Protein AF-A0A971BSX0-F1 (afdb_monomer)

Secondary structure (DSSP, 8-state):
-HHHHHHHHS-SSS-EEESSHHHHHHHHHHHHHH-GGGHHHHHHHGGGEEETTHHHHTTSS--GGGTT---HHHHHHHHHS---TT-S--SHHHHHHHHHHHHHS---HHHHHHHHHHHHHHHHHHHHHHHHHHHHHHHHH-

Foldseek 3Di:
DVLVVCVVPDDQDAADEDAPVVVVLVVLCVVCVVPVVCVVVSVSRVVRYDHPLVCVLVPVDDDVQLVSPSDLQSLLCRQAVDHPPPQPDRDPVSLVVLVCCLVPNDDDPVVNVVSVVSSVVNVVCNVVSSVRSVVSVVVVVD

Sequence (142 aa):
GLLSALHKYIGANGSIVAYNKSFEENVLKQLALVFPDYEEWISSLMPRFIDLLTPFRNFCYYNPIQQGSASLKKVLPAVTGISYDGMSIAKGDDASLAYLEIAFGNIDDVKKEEIRRNLLDYCGLDTEAMALILGGLYKIIG

Structure (mmCIF, N/CA/C/O backbone):
data_AF-A0A971BSX0-F1
#
_entry.id   AF-A0A971BSX0-F1
#
loop_
_atom_site.group_PDB
_atom_site.id
_atom_site.type_symbol
_atom_site.label_atom_id
_atom_site.label_alt_id
_atom_site.label_comp_id
_atom_site.label_asym_id
_atom_site.label_entity_id
_atom_site.label_seq_id
_atom_site.pdbx_PDB_ins_code
_atom_site.Cartn_x
_atom_site.Cartn_y
_atom_site.Cartn_z
_atom_site.occupancy
_atom_site.B_iso_or_equiv
_atom_site.auth_seq_id
_atom_site.auth_comp_id
_atom_site.auth_asym_id
_atom_site.auth_atom_id
_atom_site.pdbx_PDB_model_num
ATOM 1 N N . GLY A 1 1 ? 3.011 -19.837 -0.272 1.00 87.62 1 GLY A N 1
ATOM 2 C CA . GLY A 1 1 ? 3.484 -18.702 0.551 1.00 87.62 1 GLY A CA 1
ATOM 3 C C . GLY A 1 1 ? 3.350 -17.400 -0.218 1.00 87.62 1 GLY A C 1
ATOM 4 O O . GLY A 1 1 ? 3.040 -17.455 -1.404 1.00 87.62 1 GLY A O 1
ATOM 5 N N . LEU A 1 2 ? 3.582 -16.257 0.435 1.00 91.38 2 LEU A N 1
ATOM 6 C CA . LEU A 1 2 ? 3.385 -14.916 -0.140 1.00 91.38 2 LEU A CA 1
ATOM 7 C C . LEU A 1 2 ? 4.152 -14.697 -1.458 1.00 91.38 2 LEU A C 1
ATOM 9 O O . LEU A 1 2 ? 3.531 -14.374 -2.463 1.00 91.38 2 LEU A O 1
ATOM 13 N N . LEU A 1 3 ? 5.468 -14.949 -1.485 1.00 95.50 3 LEU A N 1
ATOM 14 C CA . LEU A 1 3 ? 6.308 -14.739 -2.678 1.00 95.50 3 LEU A CA 1
ATOM 15 C C . LEU A 1 3 ? 5.835 -15.532 -3.899 1.00 95.50 3 LEU A C 1
ATOM 17 O O . LEU A 1 3 ? 5.748 -14.988 -4.990 1.00 95.50 3 LEU A O 1
ATOM 21 N N . SER A 1 4 ? 5.453 -16.796 -3.708 1.00 95.62 4 SER A N 1
ATOM 22 C CA . SER A 1 4 ? 4.909 -17.631 -4.785 1.00 95.62 4 SER A CA 1
ATOM 23 C C . SER A 1 4 ? 3.606 -17.058 -5.360 1.00 95.62 4 SER A C 1
ATOM 25 O O . SER A 1 4 ? 3.405 -17.084 -6.574 1.00 95.62 4 SER A O 1
ATOM 27 N N . ALA A 1 5 ? 2.735 -16.499 -4.510 1.00 96.31 5 ALA A N 1
ATOM 28 C CA . ALA A 1 5 ? 1.517 -15.837 -4.968 1.00 96.31 5 ALA A CA 1
ATOM 29 C C . ALA A 1 5 ? 1.838 -14.544 -5.732 1.00 96.31 5 ALA A C 1
ATOM 31 O O . ALA A 1 5 ? 1.315 -14.342 -6.825 1.00 96.31 5 ALA A O 1
ATOM 32 N N . LEU A 1 6 ? 2.737 -13.707 -5.206 1.00 95.94 6 LEU A N 1
ATOM 33 C CA . LEU A 1 6 ? 3.171 -12.486 -5.887 1.00 95.94 6 LEU A CA 1
ATOM 34 C C . LEU A 1 6 ? 3.821 -12.799 -7.246 1.00 95.94 6 LEU A C 1
ATOM 36 O O . LEU A 1 6 ? 3.449 -12.184 -8.238 1.00 95.94 6 LEU A O 1
ATOM 40 N N . HIS A 1 7 ? 4.698 -13.804 -7.325 1.00 95.56 7 HIS A N 1
ATOM 41 C CA . HIS A 1 7 ? 5.323 -14.260 -8.574 1.00 95.56 7 HIS A CA 1
ATOM 42 C C . HIS A 1 7 ? 4.298 -14.722 -9.612 1.00 95.56 7 HIS A C 1
ATOM 44 O O . HIS A 1 7 ? 4.441 -14.449 -10.799 1.00 95.56 7 HIS A O 1
ATOM 50 N N . LYS A 1 8 ? 3.228 -15.388 -9.167 1.00 96.25 8 LYS A N 1
ATOM 51 C CA . LYS A 1 8 ? 2.139 -15.824 -10.046 1.00 96.25 8 LYS A CA 1
ATOM 52 C C . LYS A 1 8 ? 1.311 -14.657 -10.594 1.00 96.25 8 LYS A C 1
ATOM 54 O O . LYS A 1 8 ? 0.880 -14.722 -11.742 1.00 96.25 8 LYS A O 1
ATOM 59 N N . TYR A 1 9 ? 1.016 -13.650 -9.771 1.00 95.69 9 TYR A N 1
ATOM 60 C CA . TYR A 1 9 ? 0.056 -12.595 -10.125 1.00 95.69 9 TYR A CA 1
ATOM 61 C C . TYR A 1 9 ? 0.699 -11.322 -10.686 1.00 95.69 9 TYR A C 1
ATOM 63 O O . TYR A 1 9 ? 0.050 -10.603 -11.446 1.00 95.69 9 TYR A O 1
ATOM 71 N N . ILE A 1 10 ? 1.962 -11.038 -10.366 1.00 95.38 10 ILE A N 1
ATOM 72 C CA . ILE A 1 10 ? 2.694 -9.910 -10.945 1.00 95.38 10 ILE A CA 1
ATOM 73 C C . ILE A 1 10 ? 3.240 -10.341 -12.309 1.00 95.38 10 ILE A C 1
ATOM 75 O O . ILE A 1 10 ? 4.236 -11.054 -12.406 1.00 95.38 10 ILE A O 1
ATOM 79 N N . GLY A 1 11 ? 2.580 -9.888 -13.377 1.00 91.50 11 GLY A N 1
ATOM 80 C CA . GLY A 1 11 ? 3.009 -10.150 -14.752 1.00 91.50 11 GLY A CA 1
ATOM 81 C C . GLY A 1 11 ? 4.341 -9.482 -15.114 1.00 91.50 11 GLY A C 1
ATOM 82 O O . GLY A 1 11 ? 4.864 -8.653 -14.370 1.00 91.50 11 GLY A O 1
ATOM 83 N N . ALA A 1 12 ? 4.872 -9.796 -16.297 1.00 90.69 12 ALA A N 1
ATOM 84 C CA . ALA A 1 12 ? 6.191 -9.332 -16.746 1.00 90.69 12 ALA A CA 1
ATOM 85 C C . ALA A 1 12 ? 6.271 -7.831 -17.099 1.00 90.69 12 ALA A C 1
ATOM 87 O O . ALA A 1 12 ? 7.358 -7.265 -17.105 1.00 90.69 12 ALA A O 1
ATOM 88 N N . ASN A 1 13 ? 5.138 -7.176 -17.379 1.00 93.81 13 ASN A N 1
ATOM 89 C CA . ASN A 1 13 ? 5.090 -5.810 -17.916 1.00 93.81 13 ASN A CA 1
ATOM 90 C C . ASN A 1 13 ? 4.161 -4.892 -17.110 1.00 93.81 13 ASN A C 1
ATOM 92 O O . ASN A 1 13 ? 3.334 -5.354 -16.324 1.00 93.81 13 ASN A O 1
ATOM 96 N N . GLY A 1 14 ? 4.280 -3.583 -17.345 1.00 95.38 14 GLY A N 1
ATOM 97 C CA . GLY A 1 14 ? 3.480 -2.550 -16.685 1.00 95.38 14 GLY A CA 1
ATOM 98 C C . GLY A 1 14 ? 4.061 -2.093 -15.348 1.00 95.38 14 GLY A C 1
ATOM 99 O O . GLY A 1 14 ? 5.023 -2.670 -14.832 1.00 95.38 14 GLY A O 1
ATOM 100 N N . SER A 1 15 ? 3.477 -1.033 -14.800 1.00 96.31 15 SER A N 1
ATOM 101 C CA . SER A 1 15 ? 3.920 -0.412 -13.552 1.00 96.31 15 SER A CA 1
ATOM 102 C C . SER A 1 15 ? 3.318 -1.093 -12.328 1.00 96.31 15 SER A C 1
ATOM 104 O O . SER A 1 15 ? 2.165 -1.518 -12.346 1.00 96.31 15 SER A O 1
ATOM 106 N N . ILE A 1 16 ? 4.094 -1.149 -11.249 1.00 97.19 16 ILE A N 1
ATOM 107 C CA . ILE A 1 16 ? 3.636 -1.573 -9.928 1.00 97.19 16 ILE A CA 1
ATOM 108 C C . ILE A 1 16 ? 3.414 -0.302 -9.118 1.00 97.19 16 ILE A C 1
ATOM 110 O O . ILE A 1 16 ? 4.360 0.421 -8.813 1.00 97.19 16 ILE A O 1
ATOM 114 N N . VAL A 1 17 ? 2.158 0.007 -8.818 1.00 97.00 17 VAL A N 1
ATOM 115 C CA . VAL A 1 17 ? 1.815 1.188 -8.024 1.00 97.00 17 VAL A CA 1
ATOM 116 C C . VAL A 1 17 ? 1.850 0.807 -6.552 1.00 97.00 17 VAL A C 1
ATOM 118 O O . VAL A 1 17 ? 1.198 -0.151 -6.145 1.00 97.00 17 VAL A O 1
ATOM 121 N N . ALA A 1 18 ? 2.607 1.563 -5.766 1.00 97.50 18 ALA A N 1
ATOM 122 C CA . ALA A 1 18 ? 2.650 1.442 -4.317 1.00 97.50 18 ALA A CA 1
ATOM 123 C C . ALA A 1 18 ? 2.486 2.822 -3.677 1.00 97.50 18 ALA A C 1
ATOM 125 O O . ALA A 1 18 ? 2.753 3.847 -4.307 1.00 97.50 18 ALA A O 1
ATOM 126 N N . TYR A 1 19 ? 2.075 2.852 -2.414 1.00 97.44 19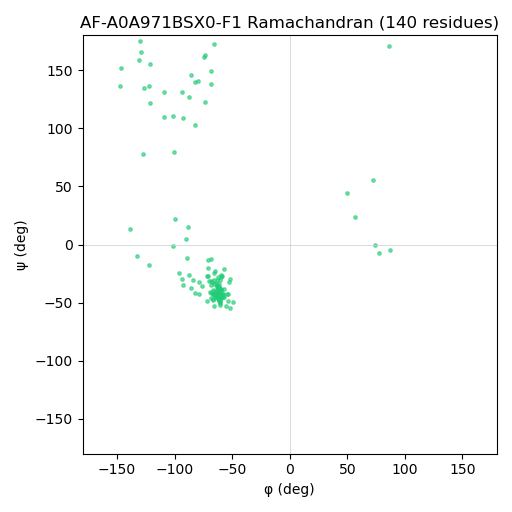 TYR A N 1
ATOM 127 C CA . TYR A 1 19 ? 2.011 4.073 -1.621 1.00 97.44 19 TYR A CA 1
ATOM 128 C C . TYR A 1 19 ? 3.108 4.017 -0.561 1.00 97.44 19 TYR A C 1
ATOM 130 O O . TYR A 1 19 ? 3.006 3.219 0.365 1.00 97.44 19 TYR A O 1
ATOM 138 N N . ASN A 1 20 ? 4.150 4.847 -0.695 1.00 96.81 20 ASN A N 1
ATOM 139 C CA . ASN A 1 20 ? 5.429 4.724 0.021 1.00 96.81 20 ASN A CA 1
ATOM 140 C C . ASN A 1 20 ? 6.287 3.545 -0.482 1.00 96.81 20 ASN A C 1
ATOM 142 O O . ASN A 1 20 ? 6.720 2.690 0.294 1.00 96.81 20 ASN A O 1
ATOM 146 N N . LYS A 1 21 ? 6.564 3.518 -1.793 1.00 97.38 21 LYS A N 1
ATOM 147 C CA . LYS A 1 21 ? 7.206 2.378 -2.478 1.00 97.38 21 LYS A CA 1
ATOM 148 C C . LYS A 1 21 ? 8.516 1.900 -1.851 1.00 97.38 21 LYS A C 1
ATOM 150 O O . LYS A 1 21 ? 8.806 0.713 -1.889 1.00 97.38 21 LYS A O 1
ATOM 155 N N . SER A 1 22 ? 9.304 2.804 -1.261 1.00 97.44 22 SER A N 1
ATOM 156 C CA . SER A 1 22 ? 10.596 2.450 -0.666 1.00 97.44 22 SER A CA 1
ATOM 157 C C . SER A 1 22 ? 10.452 1.433 0.465 1.00 97.44 22 SER A C 1
ATOM 159 O O . SER A 1 22 ? 11.356 0.631 0.673 1.00 97.44 22 SER A O 1
ATOM 161 N N . PHE A 1 23 ? 9.327 1.445 1.186 1.00 96.38 23 PHE A N 1
ATOM 162 C CA . PHE A 1 23 ? 9.034 0.432 2.195 1.00 96.38 23 PHE A CA 1
ATOM 163 C C . PHE A 1 23 ? 8.843 -0.949 1.552 1.00 96.38 23 PHE A C 1
ATOM 165 O O . PHE A 1 23 ? 9.558 -1.884 1.906 1.00 96.38 23 PHE A O 1
ATOM 172 N N . GLU A 1 24 ? 7.963 -1.050 0.553 1.00 96.50 24 GLU A N 1
ATOM 173 C CA . GLU A 1 24 ? 7.673 -2.302 -0.160 1.00 96.50 24 GLU A CA 1
ATOM 174 C C . GLU A 1 24 ? 8.912 -2.870 -0.865 1.00 96.50 24 GLU A C 1
ATOM 176 O O . GLU A 1 24 ? 9.223 -4.056 -0.745 1.00 96.50 24 GLU A O 1
ATOM 181 N N . GLU A 1 25 ? 9.678 -2.013 -1.549 1.00 97.81 25 GLU A N 1
ATOM 182 C CA . GLU A 1 25 ? 10.941 -2.391 -2.190 1.00 97.81 25 GLU A CA 1
ATOM 183 C C . GLU A 1 25 ? 11.931 -2.976 -1.172 1.00 97.81 25 GLU A C 1
ATOM 185 O O . GLU A 1 25 ? 12.593 -3.976 -1.454 1.00 97.81 25 GLU A O 1
ATOM 190 N N . ASN A 1 26 ? 12.037 -2.381 0.020 1.00 98.19 26 ASN A N 1
ATOM 191 C CA . ASN A 1 26 ? 12.935 -2.867 1.066 1.00 98.19 26 ASN A CA 1
ATOM 192 C C . ASN A 1 26 ? 12.481 -4.214 1.638 1.00 98.19 26 ASN A C 1
ATOM 194 O O . ASN A 1 26 ? 13.321 -5.094 1.826 1.00 98.19 26 ASN A O 1
ATOM 198 N N . VAL A 1 27 ? 11.179 -4.402 1.871 1.00 97.25 27 VAL A N 1
ATOM 199 C CA . VAL A 1 27 ? 10.628 -5.689 2.330 1.00 97.25 27 VAL A CA 1
ATOM 200 C C . VAL A 1 27 ? 10.896 -6.784 1.297 1.00 97.25 27 VAL A C 1
ATOM 202 O O . VAL A 1 27 ? 11.388 -7.855 1.651 1.00 97.25 27 VAL A O 1
ATOM 205 N N . LEU A 1 28 ? 10.657 -6.517 0.010 1.00 97.50 28 LEU A N 1
ATOM 206 C CA . LEU A 1 28 ? 10.942 -7.478 -1.058 1.00 97.50 28 LEU A CA 1
ATOM 207 C C . LEU A 1 28 ? 12.437 -7.805 -1.153 1.00 97.50 28 LEU A C 1
ATOM 209 O O . LEU A 1 28 ? 12.795 -8.976 -1.250 1.00 97.50 28 LEU A O 1
ATOM 213 N N . LYS A 1 29 ? 13.327 -6.811 -1.055 1.00 97.19 29 LYS A N 1
ATOM 214 C CA . LYS A 1 29 ? 14.781 -7.053 -1.028 1.00 97.19 29 LYS A CA 1
ATOM 215 C C . LYS A 1 29 ? 15.201 -7.918 0.160 1.00 97.19 29 LYS A C 1
ATOM 217 O O . LYS A 1 29 ? 16.020 -8.812 -0.007 1.00 97.19 29 LYS A O 1
ATOM 222 N N . GLN A 1 30 ? 14.629 -7.700 1.343 1.00 97.69 30 GLN A N 1
ATOM 223 C CA . GLN A 1 30 ? 14.896 -8.555 2.506 1.00 97.69 30 GLN A CA 1
ATOM 224 C C . GLN A 1 30 ? 14.400 -9.986 2.283 1.00 97.69 30 GLN A C 1
ATOM 226 O O . GLN A 1 30 ? 15.101 -10.938 2.618 1.00 97.69 30 GLN A O 1
ATOM 231 N N . LEU A 1 31 ? 13.226 -10.150 1.672 1.00 96.75 31 LEU A N 1
ATOM 232 C CA . LEU A 1 31 ? 12.705 -11.464 1.303 1.00 96.75 31 LEU A CA 1
ATOM 233 C C . LEU A 1 31 ? 13.600 -12.177 0.279 1.00 96.75 31 LEU A C 1
ATOM 235 O O . LEU A 1 31 ? 13.772 -13.385 0.397 1.00 96.75 31 LEU A O 1
ATOM 239 N N . ALA A 1 32 ? 14.212 -11.457 -0.665 1.00 96.31 32 ALA A N 1
ATOM 240 C CA . ALA A 1 32 ? 15.170 -12.029 -1.616 1.00 96.31 32 ALA A CA 1
ATOM 241 C C . ALA A 1 32 ? 16.406 -12.629 -0.923 1.00 96.31 32 ALA A C 1
ATOM 243 O O . ALA A 1 32 ? 16.879 -13.684 -1.330 1.00 96.31 32 ALA A O 1
ATOM 244 N N . LEU A 1 33 ? 16.886 -12.015 0.167 1.00 96.69 33 LEU A N 1
ATOM 245 C CA . LEU A 1 33 ? 18.008 -12.553 0.952 1.00 96.69 33 LEU A CA 1
ATOM 246 C C . LEU A 1 33 ? 17.658 -13.880 1.640 1.00 96.69 33 LEU A C 1
ATOM 248 O O . LEU A 1 33 ? 18.520 -14.738 1.812 1.00 96.69 33 LEU A O 1
ATOM 252 N N . VAL A 1 34 ? 16.399 -14.036 2.061 1.00 97.38 34 VAL A N 1
ATO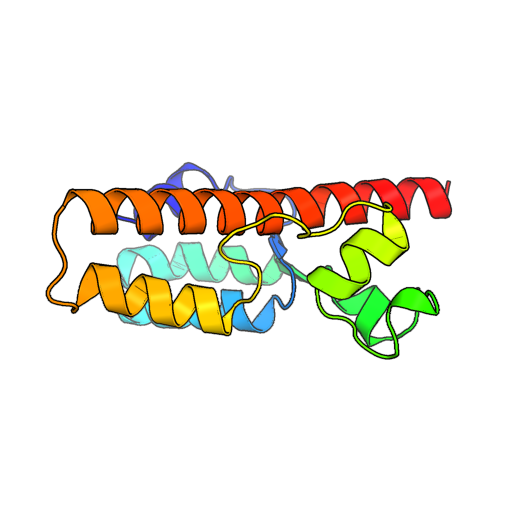M 253 C CA . VAL A 1 34 ? 15.906 -15.248 2.738 1.00 97.38 34 VAL A CA 1
ATOM 254 C C . VAL A 1 34 ? 15.499 -16.327 1.731 1.00 97.38 34 VAL A C 1
ATOM 256 O O . VAL A 1 34 ? 15.628 -17.516 2.018 1.00 97.38 34 VAL A O 1
ATOM 259 N N . PHE A 1 35 ? 15.032 -15.926 0.548 1.00 96.75 35 PHE A N 1
ATOM 260 C CA . PHE A 1 35 ? 14.581 -16.811 -0.524 1.00 96.75 35 PHE A CA 1
ATOM 261 C C . PHE A 1 35 ? 15.296 -16.473 -1.847 1.00 96.75 35 PHE A C 1
ATOM 263 O O . PHE A 1 35 ? 14.683 -15.853 -2.724 1.00 96.75 35 PHE A O 1
ATOM 270 N N . PRO A 1 36 ? 16.564 -16.900 -2.015 1.00 96.50 36 PRO A N 1
ATOM 271 C CA . PRO A 1 36 ? 17.395 -16.530 -3.166 1.00 96.50 36 PRO A CA 1
ATOM 272 C C . PRO A 1 36 ? 16.807 -16.924 -4.526 1.00 96.50 36 PRO A C 1
ATOM 274 O O . PRO A 1 36 ? 17.024 -16.226 -5.511 1.00 96.50 36 PRO A O 1
ATOM 277 N N . ASP A 1 37 ? 15.980 -17.975 -4.580 1.00 96.94 37 ASP A N 1
ATOM 278 C CA . ASP A 1 37 ? 15.270 -18.405 -5.798 1.00 96.94 37 ASP A CA 1
ATOM 279 C C . ASP A 1 37 ? 14.390 -17.298 -6.416 1.00 96.94 37 ASP A C 1
ATOM 281 O O . ASP A 1 37 ? 14.043 -17.360 -7.594 1.00 96.94 37 ASP A O 1
ATOM 285 N N . TYR A 1 38 ? 14.010 -16.284 -5.630 1.00 97.38 38 TYR A N 1
ATOM 286 C CA . TYR A 1 38 ? 13.209 -15.146 -6.081 1.00 97.38 38 TYR A CA 1
ATOM 287 C C . TYR A 1 38 ? 14.038 -13.879 -6.335 1.00 97.38 38 TYR A C 1
ATOM 289 O O . TYR A 1 38 ? 13.460 -12.872 -6.738 1.00 97.38 38 TYR A O 1
ATOM 297 N N . GLU A 1 39 ? 15.355 -13.882 -6.109 1.00 97.25 39 GLU A N 1
ATOM 298 C CA . GLU A 1 39 ? 16.196 -12.676 -6.150 1.00 97.25 39 GLU A CA 1
ATOM 299 C C . GLU A 1 39 ? 16.194 -11.994 -7.522 1.00 97.25 39 GLU A C 1
ATOM 301 O O . GLU A 1 39 ? 15.974 -10.782 -7.611 1.00 97.25 39 GLU A O 1
ATOM 306 N N . GLU A 1 40 ? 16.389 -12.763 -8.595 1.00 97.06 40 GLU A N 1
ATOM 307 C CA . GLU A 1 40 ? 16.395 -12.235 -9.964 1.00 97.06 40 GLU A CA 1
ATOM 308 C C . GLU A 1 40 ? 15.027 -11.645 -10.323 1.00 97.06 40 GLU A C 1
ATOM 310 O O . GLU A 1 40 ? 14.926 -10.516 -10.815 1.00 97.06 40 GLU A O 1
ATOM 315 N N . TRP A 1 41 ? 13.955 -12.371 -9.992 1.00 97.00 41 TRP A N 1
ATOM 316 C CA . TRP A 1 41 ? 12.598 -11.890 -10.210 1.00 97.00 41 TRP A CA 1
ATOM 317 C C . TRP A 1 41 ? 12.317 -10.611 -9.414 1.00 97.00 41 TRP A C 1
ATOM 319 O O . TRP A 1 41 ? 11.870 -9.631 -10.005 1.00 97.00 41 TRP A O 1
ATOM 329 N N . ILE A 1 42 ? 12.627 -10.565 -8.115 1.00 97.38 42 ILE A N 1
ATOM 330 C CA . ILE A 1 42 ? 12.434 -9.378 -7.266 1.00 97.38 42 ILE A CA 1
ATOM 331 C C . ILE A 1 42 ? 13.224 -8.188 -7.818 1.00 97.38 42 ILE A C 1
ATOM 333 O O . ILE A 1 42 ? 12.681 -7.087 -7.932 1.00 97.3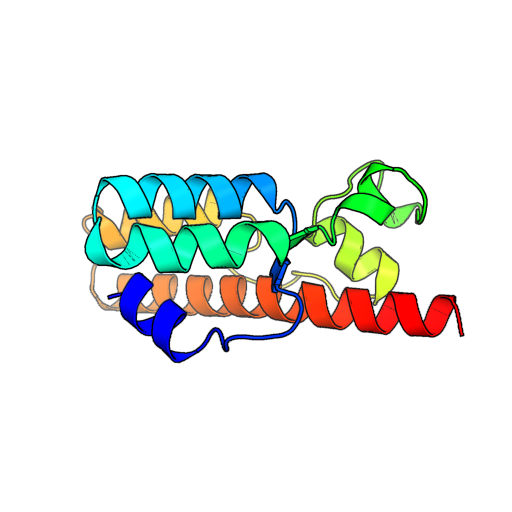8 42 ILE A O 1
ATOM 337 N N . SER A 1 43 ? 14.474 -8.406 -8.225 1.00 96.50 43 SER A N 1
ATOM 338 C CA . SER A 1 43 ? 15.321 -7.377 -8.835 1.00 96.50 43 SER A CA 1
ATOM 339 C C . SER A 1 43 ? 14.701 -6.814 -10.115 1.00 96.50 43 SER A C 1
ATOM 341 O O . SER A 1 43 ? 14.711 -5.598 -10.319 1.00 96.50 43 SER A O 1
ATOM 343 N N . SER A 1 44 ? 14.071 -7.667 -10.931 1.00 96.62 44 SER A N 1
ATOM 344 C CA . SER A 1 44 ? 13.348 -7.246 -12.139 1.00 96.62 44 SER A CA 1
ATOM 345 C C . SER A 1 44 ? 12.120 -6.364 -11.851 1.00 96.62 44 SER A C 1
ATOM 347 O O . SER A 1 44 ? 11.701 -5.589 -12.714 1.00 96.62 44 SER A O 1
ATOM 349 N N . LEU A 1 45 ? 11.546 -6.433 -10.641 1.00 97.38 45 LEU A N 1
ATOM 350 C CA . LEU A 1 45 ? 10.390 -5.616 -10.255 1.00 97.38 45 LEU A CA 1
ATOM 351 C C . LEU A 1 45 ? 10.772 -4.183 -9.883 1.00 97.38 45 LEU A C 1
ATOM 353 O O . LEU A 1 45 ? 9.987 -3.269 -10.125 1.00 97.38 45 LEU A O 1
ATOM 357 N N . MET A 1 46 ? 11.958 -3.973 -9.306 1.00 96.38 46 MET A N 1
ATOM 358 C CA . MET A 1 46 ? 12.394 -2.682 -8.754 1.00 96.38 46 MET A CA 1
ATOM 359 C C . MET A 1 46 ? 12.193 -1.483 -9.704 1.00 96.38 46 MET A C 1
ATOM 361 O O . MET A 1 46 ? 11.575 -0.502 -9.286 1.00 96.38 46 MET A O 1
ATOM 365 N N . PRO A 1 47 ? 12.620 -1.520 -10.985 1.00 97.12 47 PRO A N 1
ATOM 366 C CA . PRO A 1 47 ? 12.437 -0.380 -11.888 1.00 97.12 47 PRO A CA 1
ATOM 367 C C . PRO A 1 47 ? 10.970 -0.105 -12.258 1.00 97.12 47 PRO A C 1
ATOM 369 O O . PRO A 1 47 ? 10.670 0.948 -12.817 1.00 97.12 47 PRO A O 1
ATOM 372 N N . ARG A 1 48 ? 10.045 -1.029 -11.967 1.00 97.62 48 ARG A N 1
ATOM 373 C CA . ARG A 1 48 ? 8.619 -0.909 -12.305 1.00 97.62 48 ARG A CA 1
ATOM 374 C C . ARG A 1 48 ? 7.804 -0.212 -11.218 1.00 97.62 48 ARG A C 1
ATOM 376 O O . ARG A 1 48 ? 6.650 0.131 -11.480 1.00 97.62 48 ARG A O 1
ATOM 383 N N . PHE A 1 49 ? 8.365 -0.006 -10.023 1.00 97.81 49 PHE A N 1
ATOM 384 C CA . PHE A 1 49 ? 7.656 0.625 -8.914 1.00 97.81 49 PHE A CA 1
ATOM 385 C C . PHE A 1 49 ? 7.476 2.136 -9.109 1.00 97.81 49 PHE A C 1
ATOM 387 O O . PHE A 1 49 ? 8.441 2.909 -9.186 1.00 97.81 49 PHE A O 1
ATOM 394 N N . ILE A 1 50 ? 6.217 2.567 -9.082 1.00 97.81 50 ILE A N 1
ATOM 395 C CA . ILE A 1 50 ? 5.796 3.969 -9.061 1.00 97.81 50 ILE A CA 1
ATOM 396 C C . ILE A 1 50 ? 5.226 4.279 -7.680 1.00 97.81 50 ILE A C 1
ATOM 398 O O . ILE A 1 50 ? 4.391 3.536 -7.167 1.00 97.81 50 ILE A O 1
ATOM 402 N N . ASP A 1 51 ? 5.676 5.387 -7.087 1.00 98.00 51 ASP A N 1
ATOM 403 C CA . ASP A 1 51 ? 5.182 5.830 -5.787 1.00 98.00 51 ASP A CA 1
ATOM 404 C C . ASP A 1 51 ? 4.022 6.814 -5.955 1.00 98.00 51 ASP A C 1
ATOM 406 O O . ASP A 1 51 ? 4.212 7.966 -6.357 1.00 98.00 51 ASP A O 1
ATOM 410 N N . LEU A 1 52 ? 2.814 6.373 -5.617 1.00 97.75 52 LEU A N 1
ATOM 411 C CA . LEU A 1 52 ? 1.622 7.217 -5.648 1.00 97.75 52 LEU A CA 1
ATOM 412 C C . LEU A 1 52 ? 1.631 8.277 -4.537 1.00 97.75 52 LEU A C 1
ATOM 414 O O . LEU A 1 52 ? 0.867 9.237 -4.596 1.00 97.75 52 LEU A O 1
ATOM 418 N N . LEU A 1 53 ? 2.520 8.161 -3.549 1.00 97.94 53 LEU A N 1
ATOM 419 C CA . LEU A 1 53 ? 2.706 9.177 -2.517 1.00 97.94 53 LEU A CA 1
ATOM 420 C C . LEU A 1 53 ? 3.380 10.450 -3.053 1.00 97.94 53 LEU A C 1
ATOM 422 O O . LEU A 1 53 ? 3.171 11.534 -2.504 1.00 97.94 53 LEU A O 1
ATOM 426 N N . THR A 1 54 ? 4.190 10.351 -4.113 1.00 97.25 54 THR A N 1
ATOM 427 C CA . THR A 1 54 ? 5.038 11.455 -4.598 1.00 97.25 54 THR A CA 1
ATOM 428 C C . THR A 1 54 ? 4.278 12.763 -4.866 1.00 97.25 54 THR A C 1
ATOM 430 O O . THR A 1 54 ? 4.721 13.791 -4.348 1.00 97.25 54 THR A O 1
ATOM 433 N N . PRO A 1 55 ? 3.138 12.782 -5.588 1.00 95.81 55 PRO A N 1
ATOM 434 C CA . PRO A 1 55 ? 2.413 14.025 -5.871 1.00 95.81 55 PRO A CA 1
ATOM 435 C C . PRO A 1 55 ? 1.924 14.744 -4.608 1.00 95.81 55 PRO A C 1
ATOM 437 O O . PRO A 1 55 ? 1.916 15.972 -4.559 1.00 95.81 55 PRO A O 1
ATOM 440 N N . PHE A 1 56 ? 1.547 13.987 -3.577 1.00 97.19 56 PHE A N 1
ATOM 441 C CA . PHE A 1 56 ? 1.018 14.529 -2.325 1.00 97.19 56 PHE A CA 1
ATOM 442 C C . PHE A 1 56 ? 2.136 14.984 -1.389 1.00 97.19 56 PHE A C 1
ATOM 444 O O . PHE A 1 56 ? 2.046 16.054 -0.794 1.00 97.19 56 PHE A O 1
ATOM 451 N N . ARG A 1 57 ? 3.218 14.201 -1.286 1.00 96.06 57 ARG A N 1
ATOM 452 C CA . ARG A 1 57 ? 4.395 14.552 -0.475 1.00 96.06 57 ARG A CA 1
ATOM 453 C C . ARG A 1 57 ? 5.099 15.806 -1.005 1.00 96.06 57 ARG A C 1
ATOM 455 O O . ARG A 1 57 ? 5.613 16.584 -0.210 1.00 96.06 57 ARG A O 1
ATOM 462 N N . ASN A 1 58 ? 5.085 16.015 -2.321 1.00 95.81 58 ASN A N 1
ATOM 463 C CA . ASN A 1 58 ? 5.699 17.175 -2.971 1.00 95.81 58 ASN A CA 1
ATOM 464 C C . ASN A 1 58 ? 4.746 18.373 -3.123 1.00 95.81 58 ASN A C 1
ATOM 466 O O . ASN A 1 58 ? 5.121 19.357 -3.753 1.00 95.81 58 ASN A O 1
ATOM 470 N N . PHE A 1 59 ? 3.523 18.296 -2.584 1.00 93.94 59 PHE A N 1
ATOM 471 C CA . PHE A 1 59 ? 2.484 19.324 -2.733 1.00 93.94 59 PHE A CA 1
ATOM 472 C C . PHE A 1 59 ? 2.124 19.667 -4.192 1.00 93.94 59 PHE A C 1
ATOM 474 O O . PHE A 1 59 ? 1.580 20.736 -4.460 1.00 93.94 59 PHE A O 1
ATOM 481 N N . CYS A 1 60 ? 2.367 18.758 -5.143 1.00 93.88 60 CYS A N 1
ATOM 482 C CA . CYS A 1 60 ? 1.868 18.897 -6.515 1.00 93.88 60 CYS A CA 1
ATOM 483 C C . CYS A 1 60 ? 0.334 18.826 -6.555 1.00 93.88 60 CYS A C 1
ATOM 485 O O . CYS A 1 60 ? -0.297 19.459 -7.396 1.00 93.88 60 CYS A O 1
ATOM 487 N N . TYR A 1 61 ? -0.255 18.076 -5.622 1.00 94.44 61 TYR A N 1
ATOM 488 C CA . TYR A 1 61 ? -1.668 18.151 -5.272 1.00 94.44 61 TYR A CA 1
ATOM 489 C C . TYR A 1 61 ? -1.800 18.360 -3.763 1.00 94.44 61 TYR A C 1
ATOM 491 O O . TYR A 1 61 ? -1.148 17.664 -2.978 1.00 94.44 61 TYR A O 1
ATOM 499 N N . TYR A 1 62 ? -2.668 19.286 -3.354 1.00 95.00 62 TYR A N 1
ATOM 500 C CA . TYR A 1 62 ? -2.981 19.510 -1.948 1.00 95.00 62 TYR A CA 1
ATOM 501 C C . TYR A 1 62 ? -4.428 19.959 -1.744 1.00 95.00 62 TYR A C 1
ATOM 503 O O . TYR A 1 62 ? -4.922 20.857 -2.424 1.00 95.00 62 TYR A O 1
ATOM 511 N N . ASN A 1 63 ? -5.074 19.372 -0.743 1.00 95.06 63 ASN A N 1
ATOM 512 C CA . ASN A 1 63 ? -6.386 19.752 -0.242 1.00 95.06 63 ASN A CA 1
ATOM 513 C C . ASN A 1 63 ? -6.284 20.089 1.261 1.00 95.06 63 ASN A C 1
ATOM 515 O O . ASN A 1 63 ? -5.674 19.317 2.005 1.00 95.06 63 ASN A O 1
ATOM 519 N N . PRO A 1 64 ? -6.916 21.172 1.758 1.00 95.12 64 PRO A N 1
ATOM 520 C CA . PRO A 1 64 ? -6.904 21.532 3.180 1.00 95.12 64 PRO A CA 1
ATOM 521 C C . PRO A 1 64 ? -7.306 20.412 4.157 1.00 95.12 64 PRO A C 1
ATOM 523 O O . PRO A 1 64 ? -6.788 20.371 5.274 1.00 95.12 64 PRO A O 1
ATOM 526 N N . ILE A 1 65 ? -8.169 19.472 3.746 1.00 93.62 65 ILE A N 1
ATOM 527 C CA . ILE A 1 65 ? -8.590 18.309 4.556 1.00 93.62 65 ILE A CA 1
ATOM 528 C C . ILE A 1 65 ? -7.396 17.426 4.959 1.00 93.62 65 ILE A C 1
ATOM 530 O O . ILE A 1 65 ? -7.421 16.772 6.006 1.00 93.62 65 ILE A O 1
ATOM 534 N N . GLN A 1 66 ? -6.318 17.440 4.171 1.00 95.25 66 GLN A N 1
ATOM 535 C CA . GLN A 1 66 ? -5.099 16.691 4.459 1.00 95.25 66 GLN A CA 1
ATOM 536 C C . GLN A 1 66 ? -4.370 17.187 5.713 1.00 95.25 66 GLN A C 1
ATOM 538 O O . GLN A 1 66 ? -3.646 16.405 6.326 1.00 95.25 66 GLN A O 1
ATOM 543 N N . GLN A 1 67 ? -4.553 18.455 6.110 1.00 94.00 67 GLN A N 1
ATOM 544 C CA . GLN A 1 67 ? -3.915 19.058 7.292 1.00 94.00 67 GLN A CA 1
ATOM 545 C C . GLN A 1 67 ? -2.390 18.825 7.328 1.00 94.00 67 GLN A C 1
ATOM 547 O O . GLN A 1 67 ? -1.827 18.417 8.341 1.00 94.00 67 GLN A O 1
ATOM 552 N N . GLY A 1 68 ? -1.725 19.016 6.184 1.00 93.06 68 GLY A N 1
ATOM 553 C CA . GLY A 1 68 ? -0.283 18.780 6.025 1.00 93.06 68 GLY A CA 1
ATOM 554 C C . GLY A 1 68 ? 0.148 17.307 5.965 1.00 93.06 68 GLY A C 1
ATOM 555 O O . GLY A 1 68 ? 1.334 17.031 5.810 1.00 93.06 68 GLY A O 1
ATOM 556 N N . SER A 1 69 ? -0.777 16.347 6.059 1.00 95.31 69 SER A N 1
ATOM 557 C CA . SER A 1 69 ? -0.472 14.917 5.964 1.00 95.31 69 SER A CA 1
ATOM 558 C C . SER A 1 69 ? -0.632 14.386 4.541 1.00 95.31 69 SER A C 1
ATOM 560 O O . SER A 1 69 ? -1.675 14.536 3.907 1.00 95.31 69 SER A O 1
ATOM 562 N N . ALA A 1 70 ? 0.375 13.655 4.074 1.00 96.94 70 ALA A N 1
ATOM 563 C CA . ALA A 1 70 ? 0.307 12.875 2.842 1.00 96.94 70 ALA A CA 1
ATOM 564 C C . ALA A 1 70 ? 0.046 11.382 3.118 1.00 96.94 70 ALA A C 1
ATOM 566 O O . ALA A 1 70 ? 0.395 10.534 2.311 1.00 96.94 70 ALA A O 1
ATOM 567 N N . SER A 1 71 ? -0.515 11.011 4.270 1.00 95.19 71 SER A N 1
ATOM 568 C CA . SER A 1 71 ? -0.903 9.613 4.517 1.00 95.19 71 SER A CA 1
ATOM 569 C 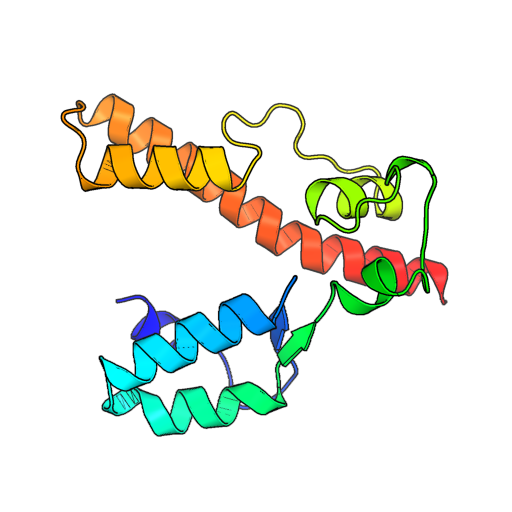C . SER A 1 71 ? -2.081 9.203 3.629 1.00 95.19 71 SER A C 1
ATOM 571 O O . SER A 1 71 ? -2.946 10.028 3.334 1.00 95.19 71 SER A O 1
ATOM 573 N N . LEU A 1 72 ? -2.153 7.922 3.252 1.00 95.50 72 LEU A N 1
ATOM 574 C CA . LEU A 1 72 ? -3.225 7.388 2.403 1.00 95.50 72 LEU A CA 1
ATOM 575 C C . LEU A 1 72 ? -4.617 7.707 2.978 1.00 95.50 72 LEU A C 1
ATOM 577 O O . LEU A 1 72 ? -5.483 8.218 2.275 1.00 95.50 72 LEU A O 1
ATOM 581 N N . LYS A 1 73 ? -4.775 7.563 4.300 1.00 92.75 73 LYS A N 1
ATOM 582 C CA . LYS A 1 73 ? -5.995 7.897 5.055 1.00 92.75 73 LYS A CA 1
ATOM 583 C C . LYS A 1 73 ? -6.428 9.361 4.960 1.00 92.75 73 LYS A C 1
ATOM 585 O O . LYS A 1 73 ? -7.607 9.665 5.123 1.00 92.75 73 LYS A O 1
ATOM 590 N N . LYS A 1 74 ? -5.489 10.282 4.747 1.00 95.62 74 LYS A N 1
ATOM 591 C CA . LYS A 1 74 ? -5.775 11.717 4.597 1.00 95.62 74 LYS A CA 1
ATOM 592 C C . LYS A 1 74 ? -5.938 12.119 3.136 1.00 95.62 74 LYS A C 1
ATOM 594 O O . LYS A 1 74 ? -6.707 13.030 2.846 1.00 95.62 74 LYS A O 1
ATOM 599 N N . VAL A 1 75 ? -5.257 11.426 2.230 1.00 97.12 75 VAL A N 1
ATOM 600 C CA . VAL A 1 75 ? -5.316 11.680 0.789 1.00 97.12 75 VAL A CA 1
ATOM 601 C C . VAL A 1 75 ? -6.576 11.100 0.151 1.00 97.12 75 VAL A C 1
ATOM 603 O O . VAL A 1 75 ? -7.215 11.788 -0.641 1.00 97.12 75 VAL A O 1
ATOM 606 N N . LEU A 1 76 ? -6.978 9.880 0.513 1.00 97.00 76 LEU A N 1
ATOM 607 C CA . LEU A 1 76 ? -8.172 9.236 -0.038 1.00 97.00 76 LEU A CA 1
ATOM 608 C C . LEU A 1 76 ? -9.428 10.126 0.064 1.00 97.00 76 LEU A C 1
ATOM 610 O O . LEU A 1 76 ? -10.012 10.419 -0.986 1.00 97.00 76 LEU A O 1
ATOM 614 N N . PRO A 1 77 ? -9.819 10.645 1.247 1.00 96.25 77 PRO A N 1
ATOM 615 C CA . PRO A 1 77 ? -10.990 11.514 1.352 1.00 96.25 77 PRO A CA 1
ATOM 616 C C . PRO A 1 77 ? -10.784 12.864 0.664 1.00 96.25 77 PRO A C 1
ATOM 618 O O . PRO A 1 77 ? -11.729 13.412 0.109 1.00 96.25 77 PRO A O 1
ATOM 621 N N . ALA A 1 78 ? -9.556 13.388 0.645 1.00 96.12 78 ALA A N 1
ATOM 622 C CA . ALA A 1 78 ? -9.243 14.644 -0.029 1.00 96.12 78 ALA A CA 1
ATOM 623 C C . ALA A 1 78 ? -9.466 14.588 -1.549 1.00 96.12 78 ALA A C 1
ATOM 625 O O . ALA A 1 78 ? -9.868 15.591 -2.138 1.00 96.12 78 ALA A O 1
ATOM 626 N N . VAL A 1 79 ? -9.207 13.433 -2.167 1.00 96.38 79 VAL A N 1
ATOM 627 C CA . VAL A 1 79 ? -9.347 13.230 -3.616 1.00 96.38 79 VAL A CA 1
ATOM 628 C C . VAL A 1 79 ? -10.731 12.688 -3.987 1.00 96.38 79 VAL A C 1
ATOM 630 O O . VAL A 1 79 ? -11.258 13.029 -5.043 1.00 96.38 79 VAL A O 1
ATOM 633 N N . THR A 1 80 ? -11.325 11.837 -3.145 1.00 95.50 80 THR A N 1
ATOM 634 C CA . THR A 1 80 ? -12.491 11.015 -3.528 1.00 95.50 80 THR A CA 1
ATOM 635 C C . THR A 1 80 ? -13.726 11.214 -2.650 1.00 95.50 80 THR A C 1
ATOM 637 O O . THR A 1 80 ? -14.819 10.820 -3.046 1.00 95.50 80 THR A O 1
ATOM 640 N N . GLY A 1 81 ? -13.569 11.792 -1.456 1.00 94.06 81 GLY A N 1
ATOM 641 C CA . GLY A 1 81 ? -14.608 11.844 -0.422 1.00 94.06 81 GLY A CA 1
ATOM 642 C C . GLY A 1 81 ? -14.810 10.540 0.363 1.00 94.06 81 GLY A C 1
ATOM 643 O O . GLY A 1 81 ? -15.530 10.555 1.356 1.00 94.06 81 GLY A O 1
ATOM 644 N N . ILE A 1 82 ? -14.170 9.433 -0.030 1.00 94.19 82 ILE A N 1
ATOM 645 C CA . ILE A 1 82 ? -14.231 8.142 0.675 1.00 94.19 82 ILE A CA 1
ATOM 646 C C . ILE A 1 82 ? -13.239 8.151 1.847 1.00 94.19 82 ILE A C 1
ATOM 648 O O . ILE A 1 82 ? -12.125 8.660 1.723 1.00 94.19 82 ILE A O 1
ATOM 652 N N . SER A 1 83 ? -13.623 7.590 2.993 1.00 93.19 83 SER A N 1
ATOM 653 C CA . SER A 1 83 ? -12.788 7.518 4.196 1.00 93.19 83 SER A CA 1
ATOM 654 C C . SER A 1 83 ? -12.744 6.100 4.777 1.00 93.19 83 SER A C 1
ATOM 656 O O . SER A 1 83 ? -13.425 5.193 4.311 1.00 93.19 83 SER A O 1
ATOM 658 N N . TYR A 1 84 ? -11.930 5.923 5.818 1.00 92.31 84 TYR A N 1
ATOM 659 C CA . TYR A 1 84 ? -11.821 4.685 6.601 1.00 92.31 84 TYR A CA 1
ATOM 660 C C . TYR A 1 84 ? -12.832 4.656 7.766 1.00 92.31 84 TYR A C 1
ATOM 662 O O . TYR A 1 84 ? -12.655 3.911 8.733 1.00 92.31 84 TYR A O 1
ATOM 670 N N . ASP A 1 85 ? -13.836 5.538 7.751 1.00 92.19 85 ASP A N 1
ATOM 671 C CA . ASP A 1 85 ? -14.777 5.668 8.859 1.00 92.19 85 ASP A CA 1
ATOM 672 C C . ASP A 1 85 ? -15.668 4.425 8.961 1.00 92.19 85 ASP A C 1
ATOM 674 O O . ASP A 1 85 ? -16.137 3.883 7.963 1.00 92.19 85 ASP A O 1
ATOM 678 N N . GLY A 1 86 ? -15.898 3.966 10.192 1.00 89.06 86 GLY A N 1
ATOM 679 C CA . GLY A 1 86 ? -16.687 2.764 10.470 1.00 89.06 86 GLY A CA 1
ATOM 680 C C . GLY A 1 86 ? -15.900 1.449 10.452 1.00 89.06 86 GLY A C 1
ATOM 681 O O . GLY A 1 86 ? -16.465 0.420 10.813 1.00 89.06 86 GLY A O 1
ATOM 682 N N . MET A 1 87 ? -14.608 1.458 10.106 1.00 92.19 87 MET A N 1
ATOM 683 C CA . MET A 1 87 ? -13.770 0.257 10.185 1.00 92.19 87 MET A CA 1
ATOM 684 C C . MET A 1 87 ? -13.295 -0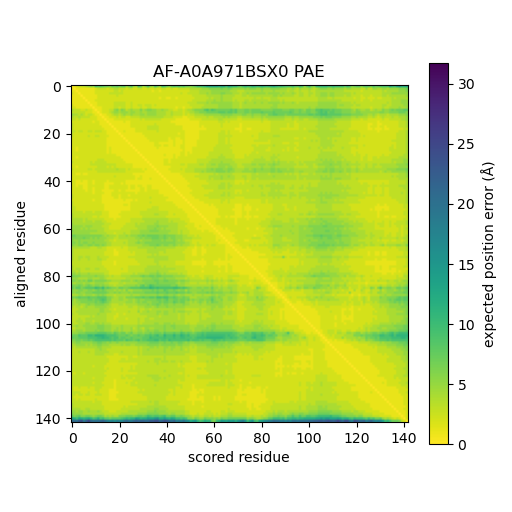.021 11.614 1.00 92.19 87 MET A C 1
ATOM 686 O O . MET A 1 87 ? -12.895 0.892 12.337 1.00 92.19 87 MET A O 1
ATOM 690 N N . SER A 1 88 ? -13.264 -1.300 12.001 1.00 91.69 88 SER A N 1
ATOM 691 C CA . SER A 1 88 ? -12.716 -1.734 13.296 1.00 91.69 88 SER A CA 1
ATOM 692 C C . SER A 1 88 ? -11.198 -1.557 13.391 1.00 91.69 88 SER A C 1
ATOM 694 O O . SER A 1 88 ? -10.681 -1.300 14.473 1.00 91.69 88 SER A O 1
ATOM 696 N N . ILE A 1 89 ? -10.490 -1.673 12.264 1.00 91.06 89 ILE A N 1
ATOM 697 C CA . ILE A 1 89 ? -9.063 -1.365 12.129 1.00 91.06 89 ILE A CA 1
ATOM 698 C C . ILE A 1 89 ? -8.946 -0.285 11.061 1.00 91.06 89 ILE A C 1
ATOM 700 O O . ILE A 1 89 ? -9.405 -0.469 9.939 1.00 91.06 89 ILE A O 1
ATOM 704 N N . ALA A 1 90 ? -8.359 0.855 11.420 1.00 89.81 90 ALA A N 1
ATOM 705 C CA . ALA A 1 90 ? -8.301 2.022 10.539 1.00 89.81 90 ALA A CA 1
ATOM 706 C C . ALA A 1 90 ? -6.939 2.731 10.564 1.00 89.81 90 ALA A C 1
ATOM 708 O O . ALA A 1 90 ? -6.842 3.891 10.142 1.00 89.81 90 ALA A O 1
ATOM 709 N N . LYS A 1 91 ? -5.909 2.092 11.125 1.00 89.62 91 LYS A N 1
ATOM 710 C CA . LYS A 1 91 ? -4.538 2.603 11.195 1.00 89.62 91 LYS A CA 1
ATOM 711 C C . LYS A 1 91 ? -3.535 1.453 11.111 1.00 89.62 91 LYS A C 1
ATOM 713 O O . LYS A 1 91 ? -3.824 0.340 11.542 1.00 89.62 91 LYS A O 1
ATOM 718 N N . GLY A 1 92 ? -2.3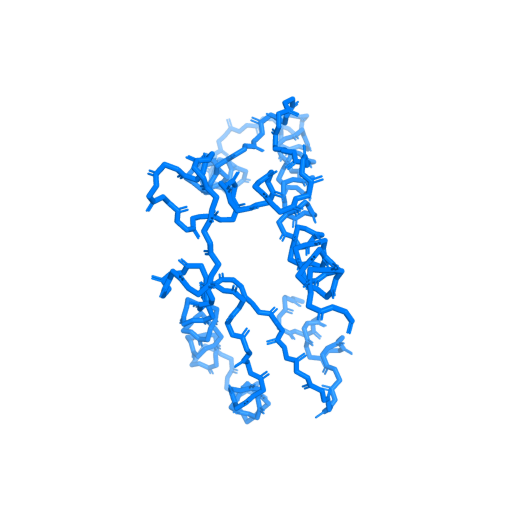47 1.749 10.586 1.00 88.06 92 GLY A N 1
ATOM 719 C CA . GLY A 1 92 ? -1.304 0.744 10.373 1.00 88.06 92 GLY A CA 1
ATOM 720 C C . GLY A 1 92 ? -0.656 0.212 11.658 1.00 88.06 92 GLY A C 1
ATOM 721 O O . GLY A 1 92 ? -0.264 -0.952 11.705 1.00 88.06 92 GLY A O 1
ATOM 722 N N . ASP A 1 93 ? -0.562 1.027 12.709 1.00 92.62 93 ASP A N 1
ATOM 723 C CA . ASP A 1 93 ? -0.096 0.602 14.035 1.00 92.62 93 ASP A CA 1
ATOM 724 C C . ASP A 1 93 ? -1.086 -0.373 14.684 1.00 92.62 93 ASP A C 1
ATOM 726 O O . ASP A 1 93 ? -0.687 -1.465 15.093 1.00 92.62 93 ASP A O 1
ATOM 730 N N . ASP A 1 94 ? -2.376 -0.035 14.670 1.00 93.38 94 ASP A N 1
ATOM 731 C CA . ASP A 1 94 ? -3.454 -0.911 15.144 1.00 93.38 94 ASP A CA 1
ATOM 732 C C . ASP A 1 94 ? -3.481 -2.237 14.362 1.00 93.38 94 ASP A C 1
ATOM 734 O O . ASP A 1 94 ? -3.582 -3.312 14.953 1.00 93.38 94 ASP A O 1
ATOM 738 N N . ALA A 1 95 ? -3.320 -2.183 13.034 1.00 94.62 95 ALA A N 1
ATOM 739 C CA . ALA A 1 95 ? -3.247 -3.374 12.187 1.00 94.62 95 ALA A CA 1
ATOM 740 C C . ALA A 1 95 ? -2.041 -4.263 12.537 1.00 94.62 95 ALA A C 1
ATOM 742 O O . ALA A 1 95 ? -2.160 -5.488 12.594 1.00 94.62 95 ALA A O 1
ATOM 743 N N . SER A 1 96 ? -0.885 -3.657 12.818 1.00 95.06 96 SER A N 1
ATOM 744 C CA . SER A 1 96 ? 0.325 -4.388 13.211 1.00 95.06 96 SER A CA 1
ATOM 745 C C . SER A 1 96 ? 0.148 -5.086 14.561 1.00 95.06 96 SER A C 1
ATOM 747 O O . SER A 1 96 ? 0.520 -6.251 14.702 1.00 95.06 96 SER A O 1
ATOM 749 N N . LEU A 1 97 ? -0.459 -4.411 15.543 1.00 95.88 97 LEU A N 1
ATOM 750 C CA . LEU A 1 97 ? -0.763 -4.997 16.853 1.00 95.88 97 LEU A CA 1
ATOM 751 C C . LEU A 1 97 ? -1.766 -6.147 16.738 1.00 95.88 97 LEU A C 1
ATOM 753 O O . LEU A 1 97 ? -1.523 -7.224 17.278 1.00 95.88 97 LEU A O 1
ATOM 757 N N . ALA A 1 98 ? -2.838 -5.950 15.973 1.00 95.75 98 ALA A N 1
ATOM 758 C CA . ALA A 1 98 ? -3.836 -6.977 15.703 1.00 95.75 98 ALA A CA 1
ATOM 759 C C . ALA A 1 98 ? -3.222 -8.208 15.008 1.00 95.75 98 ALA A C 1
ATOM 761 O O . ALA A 1 98 ? -3.548 -9.347 15.346 1.00 95.75 98 ALA A O 1
ATOM 762 N N . TYR A 1 99 ? -2.284 -8.001 14.077 1.00 96.00 99 TYR A N 1
ATOM 763 C CA . TYR A 1 99 ? -1.544 -9.096 13.451 1.00 96.00 99 TYR A CA 1
ATOM 764 C C . TYR A 1 99 ? -0.670 -9.865 14.459 1.00 96.00 99 TYR A C 1
ATOM 766 O O . TYR A 1 99 ? -0.639 -11.096 14.445 1.00 96.00 99 TYR A O 1
ATOM 774 N N . LEU A 1 100 ? 0.028 -9.165 15.357 1.00 96.38 100 LEU A N 1
ATOM 775 C CA . LEU A 1 100 ? 0.819 -9.815 16.408 1.00 96.38 100 LEU A CA 1
ATOM 776 C C . LEU A 1 100 ? -0.065 -10.616 17.370 1.00 96.38 100 LEU A C 1
ATOM 778 O O . LEU A 1 100 ? 0.321 -11.712 17.778 1.00 96.38 100 LEU A O 1
ATOM 782 N N . GLU A 1 101 ? -1.257 -10.112 17.687 1.00 95.75 101 GLU A N 1
ATOM 783 C CA . GLU A 1 101 ? -2.227 -10.795 18.543 1.00 95.75 101 GLU A CA 1
ATOM 784 C C . GLU A 1 101 ? -2.690 -12.126 17.932 1.00 95.75 101 GLU A C 1
ATOM 786 O O . GLU A 1 101 ? -2.676 -13.146 18.617 1.00 95.75 101 GLU A O 1
ATOM 791 N N . ILE A 1 102 ? -3.004 -12.175 16.632 1.00 96.44 102 ILE A N 1
ATOM 792 C CA . ILE A 1 102 ? -3.388 -13.442 15.978 1.00 96.44 102 ILE A CA 1
ATOM 793 C C . ILE A 1 102 ? -2.216 -14.415 15.790 1.00 96.44 102 ILE A C 1
ATOM 795 O O . ILE A 1 102 ? -2.438 -15.626 15.684 1.00 96.44 102 ILE A O 1
ATOM 799 N N . ALA A 1 103 ? -0.987 -13.899 15.687 1.00 94.50 103 ALA A N 1
ATOM 800 C CA . ALA A 1 103 ? 0.205 -14.695 15.409 1.00 94.50 103 ALA A CA 1
ATOM 801 C C . ALA A 1 103 ? 0.818 -15.299 16.679 1.00 94.50 103 ALA A C 1
ATOM 803 O O . ALA A 1 103 ? 1.298 -16.432 16.645 1.00 94.50 103 ALA A O 1
ATOM 804 N N . PHE A 1 104 ? 0.801 -14.552 17.785 1.00 95.69 104 PHE A N 1
ATOM 805 C CA . PHE A 1 104 ? 1.518 -14.896 19.016 1.00 95.69 104 PHE A CA 1
ATOM 806 C C . PHE A 1 104 ? 0.670 -14.776 20.287 1.00 95.69 104 PHE A C 1
ATOM 808 O O . PHE A 1 104 ? 1.124 -15.178 21.358 1.00 95.69 104 PHE A O 1
ATOM 815 N N . GLY A 1 105 ? -0.530 -14.204 20.198 1.00 92.75 105 GLY A N 1
ATOM 816 C CA . GLY A 1 105 ? -1.430 -14.059 21.333 1.00 92.75 105 GLY A CA 1
ATOM 817 C C . GLY A 1 105 ? -2.091 -15.374 21.740 1.00 92.75 105 GLY A C 1
ATOM 818 O O . GLY A 1 105 ? -2.162 -16.338 20.978 1.00 92.75 105 GLY A O 1
ATOM 819 N N . ASN A 1 106 ? -2.606 -15.390 22.968 1.00 94.31 106 ASN A N 1
ATOM 820 C CA . ASN A 1 106 ? -3.433 -16.473 23.486 1.00 94.31 106 ASN A CA 1
ATOM 821 C C . ASN A 1 106 ? -4.908 -16.055 23.424 1.00 94.31 106 ASN A C 1
ATOM 823 O O . ASN A 1 106 ? -5.468 -15.590 24.416 1.00 94.31 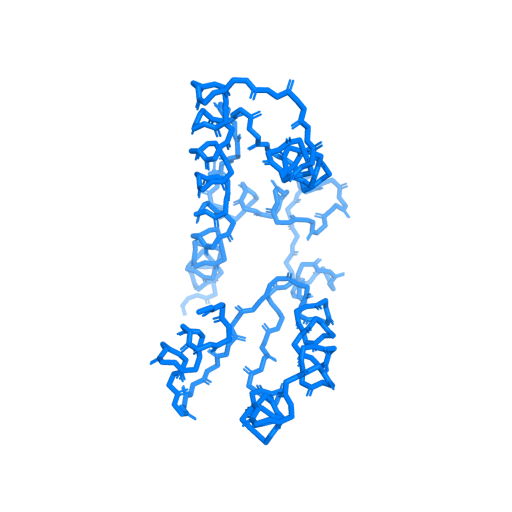106 ASN A O 1
ATOM 827 N N . ILE A 1 107 ? -5.497 -16.159 22.234 1.00 95.25 107 ILE A N 1
ATOM 828 C CA . ILE A 1 107 ? -6.894 -15.811 21.950 1.00 95.25 107 ILE A CA 1
ATOM 829 C C . ILE A 1 107 ? -7.640 -17.031 21.411 1.00 95.25 107 ILE A C 1
ATOM 831 O O . ILE A 1 107 ? -7.027 -17.935 20.843 1.00 95.25 107 ILE A O 1
ATOM 835 N N . ASP A 1 108 ? -8.960 -17.056 21.585 1.00 96.12 108 ASP A N 1
ATOM 836 C CA . ASP A 1 108 ? -9.792 -18.107 21.005 1.00 96.12 108 ASP A CA 1
ATOM 837 C C . ASP A 1 108 ? -9.955 -17.952 19.480 1.00 96.12 108 ASP A C 1
ATOM 839 O O . ASP A 1 108 ? -9.704 -16.893 18.893 1.00 96.12 108 ASP A O 1
ATOM 843 N N . ASP A 1 109 ? -10.388 -19.035 18.830 1.00 95.50 109 ASP A N 1
ATOM 844 C CA . ASP A 1 109 ? -10.548 -19.085 17.375 1.00 95.50 109 ASP A CA 1
ATOM 845 C C . ASP A 1 109 ? -11.606 -18.098 16.860 1.00 95.50 109 ASP A C 1
ATOM 847 O O . ASP A 1 109 ? -11.478 -17.570 15.754 1.00 95.50 109 ASP A O 1
ATOM 851 N N . VAL A 1 110 ? -12.635 -17.799 17.660 1.00 96.75 110 VAL A N 1
ATOM 852 C CA . VAL A 1 110 ? -13.697 -16.859 17.274 1.00 96.75 110 VAL A CA 1
ATOM 853 C C . VAL A 1 110 ? -13.122 -15.452 17.161 1.00 96.75 110 VAL A C 1
ATOM 855 O O . VAL A 1 110 ? -13.339 -14.767 16.157 1.00 96.75 110 VAL A O 1
ATOM 858 N N . LYS A 1 111 ? -12.340 -15.032 18.158 1.00 95.88 111 LYS A N 1
ATOM 859 C CA . LYS A 1 111 ? -11.683 -13.730 18.165 1.00 95.88 111 LYS A CA 1
ATOM 860 C C . LYS A 1 111 ? -10.618 -13.636 17.083 1.00 95.88 111 LYS A C 1
ATOM 862 O O . LYS A 1 111 ? -10.502 -12.604 16.419 1.00 95.88 111 LYS A O 1
ATOM 867 N N . LYS A 1 112 ? -9.874 -14.720 16.865 1.00 96.94 112 LYS A N 1
ATOM 868 C CA . LYS A 1 112 ? -8.859 -14.800 15.814 1.00 96.94 112 LYS A CA 1
ATOM 869 C C . LYS A 1 112 ? -9.455 -14.586 14.424 1.00 96.94 112 LYS A C 1
ATOM 871 O O . LYS A 1 112 ? -8.920 -13.785 13.656 1.00 96.94 112 LYS A O 1
ATOM 876 N N . GLU A 1 113 ? -10.574 -15.239 14.112 1.00 96.94 113 GLU A N 1
ATOM 877 C CA . GLU A 1 113 ? -11.262 -15.056 12.828 1.00 96.94 113 GLU A CA 1
ATOM 878 C C . GLU A 1 113 ? -11.882 -13.659 12.684 1.00 96.94 113 GLU A C 1
ATOM 880 O O . GLU A 1 113 ? -11.852 -13.080 11.596 1.00 96.94 113 GLU A O 1
ATOM 885 N N . GLU A 1 114 ? -12.385 -13.070 13.772 1.00 97.12 114 GLU A N 1
ATOM 886 C CA . GLU A 1 114 ? -12.865 -11.685 13.768 1.00 97.12 114 GLU A CA 1
ATOM 887 C C . GLU A 1 114 ? -11.742 -10.699 13.409 1.00 97.12 114 GLU A C 1
ATOM 889 O O . GLU A 1 114 ? -11.895 -9.898 12.484 1.00 97.12 114 GLU A O 1
ATOM 894 N N . ILE A 1 115 ? -10.598 -10.782 14.098 1.00 97.12 115 ILE A N 1
ATOM 895 C CA . ILE A 1 115 ? -9.442 -9.916 13.834 1.00 97.12 115 ILE A CA 1
ATOM 896 C C . ILE A 1 115 ? -8.941 -10.122 12.404 1.00 97.12 115 ILE A C 1
ATOM 898 O O . ILE A 1 115 ? -8.681 -9.151 11.692 1.00 97.12 115 ILE A O 1
ATOM 902 N N . ARG A 1 116 ? -8.848 -11.377 11.953 1.00 96.94 116 ARG A N 1
ATOM 903 C CA . ARG A 1 116 ? -8.425 -11.711 10.592 1.00 96.94 116 ARG A CA 1
ATOM 904 C C . ARG A 1 116 ? -9.330 -1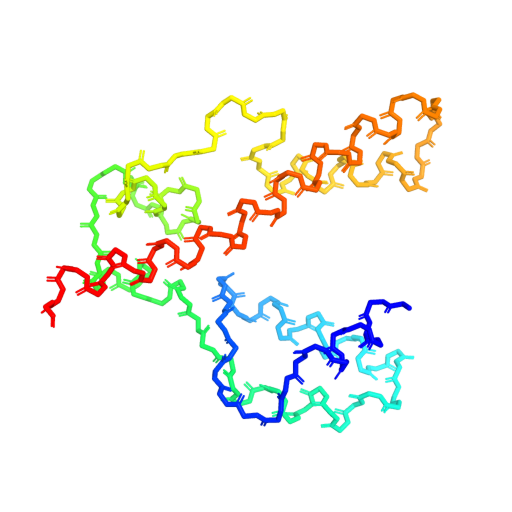1.064 9.544 1.00 96.94 116 ARG A C 1
ATOM 906 O O . ARG A 1 116 ? -8.811 -10.508 8.579 1.00 96.94 116 ARG A O 1
ATOM 913 N N . ARG A 1 117 ? -10.654 -11.112 9.718 1.00 97.50 117 ARG A N 1
ATOM 914 C CA . ARG A 1 117 ? -11.602 -10.447 8.810 1.00 97.50 117 ARG A CA 1
ATOM 915 C C . ARG A 1 117 ? -11.387 -8.934 8.795 1.00 97.50 117 ARG A C 1
ATOM 917 O O . ARG A 1 117 ? -11.230 -8.369 7.721 1.00 97.50 117 ARG A O 1
ATOM 924 N N . ASN A 1 118 ? -11.270 -8.311 9.965 1.00 97.06 118 ASN A N 1
ATOM 925 C CA . ASN A 1 118 ? -11.050 -6.866 10.067 1.00 97.06 118 ASN A CA 1
ATOM 926 C C . ASN A 1 118 ? -9.722 -6.429 9.416 1.00 97.06 118 ASN A C 1
ATOM 928 O O . ASN A 1 118 ? -9.661 -5.375 8.786 1.00 97.06 118 ASN A O 1
ATOM 932 N N . LEU A 1 119 ? -8.665 -7.242 9.534 1.00 97.06 119 LEU A N 1
ATOM 933 C CA . LEU A 1 119 ? -7.388 -7.012 8.851 1.00 97.06 119 LEU A CA 1
ATOM 934 C C . LEU A 1 119 ? -7.527 -7.126 7.330 1.00 97.06 119 LEU A C 1
ATOM 936 O O . LEU A 1 119 ? -6.970 -6.303 6.609 1.00 97.06 119 LEU A O 1
ATOM 940 N N . LEU A 1 120 ? -8.269 -8.120 6.836 1.00 96.56 120 LEU A N 1
ATOM 941 C CA . LEU A 1 120 ? -8.512 -8.282 5.401 1.00 96.56 120 LEU A CA 1
ATOM 942 C C . LEU A 1 120 ? -9.309 -7.111 4.823 1.00 96.56 120 LEU A C 1
ATOM 944 O O . LEU A 1 120 ? -8.945 -6.626 3.754 1.00 96.56 120 LEU A O 1
ATOM 948 N N . ASP A 1 121 ? -10.331 -6.632 5.532 1.00 96.25 121 ASP A N 1
ATOM 949 C CA . ASP A 1 121 ? -11.114 -5.465 5.115 1.00 96.25 121 ASP A CA 1
ATOM 950 C C . ASP A 1 121 ? -10.227 -4.210 5.046 1.00 96.25 121 ASP A C 1
ATOM 952 O O . ASP A 1 121 ? -10.247 -3.483 4.052 1.00 96.25 121 ASP A O 1
ATOM 956 N N . TYR A 1 122 ? -9.381 -3.992 6.062 1.00 95.88 122 TYR A N 1
ATOM 957 C CA . TYR A 1 122 ? -8.405 -2.895 6.096 1.00 95.88 122 TYR A CA 1
ATOM 958 C C . TYR A 1 122 ? -7.399 -2.969 4.934 1.00 95.88 122 TYR A C 1
ATOM 960 O O . TYR A 1 122 ? -7.234 -2.000 4.192 1.00 95.88 122 TYR A O 1
ATOM 968 N N . CYS A 1 123 ? -6.777 -4.131 4.716 1.00 94.81 123 CYS A N 1
ATOM 969 C CA . CYS A 1 123 ? -5.847 -4.351 3.604 1.00 94.81 123 CYS A CA 1
ATOM 970 C C . CYS A 1 123 ? -6.516 -4.197 2.228 1.00 94.81 123 CYS A C 1
ATOM 972 O O . CYS A 1 123 ? -5.896 -3.699 1.282 1.00 94.81 123 CYS A O 1
ATOM 974 N N . GLY A 1 124 ? -7.773 -4.630 2.112 1.00 95.69 124 GLY A N 1
ATOM 975 C CA . GLY A 1 124 ? -8.581 -4.462 0.910 1.00 95.69 124 GLY A CA 1
ATOM 976 C C . GLY A 1 124 ? -8.776 -2.987 0.576 1.00 95.69 124 GLY A C 1
ATOM 977 O O . GLY A 1 124 ? -8.474 -2.575 -0.547 1.00 95.69 124 GLY A O 1
ATOM 978 N N . LEU A 1 125 ? -9.178 -2.182 1.565 1.00 95.62 125 LEU A N 1
ATOM 979 C CA . LEU A 1 125 ? -9.375 -0.749 1.368 1.00 95.62 125 LEU A CA 1
ATOM 980 C C . LEU A 1 125 ? -8.064 -0.015 1.061 1.00 95.62 125 LEU A C 1
ATOM 982 O O . LEU A 1 125 ? -8.066 0.836 0.180 1.00 95.62 125 LEU A O 1
ATOM 986 N N . ASP A 1 126 ? -6.940 -0.351 1.704 1.00 95.44 126 ASP A N 1
ATOM 987 C CA . ASP A 1 126 ? -5.631 0.249 1.377 1.00 95.44 126 ASP A CA 1
ATOM 988 C C . ASP A 1 126 ? -5.258 0.036 -0.105 1.00 95.44 126 ASP A C 1
ATOM 990 O O . ASP A 1 126 ? -4.734 0.938 -0.766 1.00 95.44 126 ASP A O 1
ATOM 994 N N . THR A 1 127 ? -5.582 -1.136 -0.659 1.00 95.06 127 THR A N 1
ATOM 995 C CA . THR A 1 127 ? -5.348 -1.443 -2.078 1.00 95.06 127 THR A CA 1
ATOM 996 C C . THR A 1 127 ? -6.309 -0.675 -2.987 1.00 95.06 127 THR A C 1
ATOM 998 O O . THR A 1 127 ? -5.880 -0.037 -3.952 1.00 95.06 127 THR A O 1
ATOM 1001 N N . GLU A 1 128 ? -7.607 -0.707 -2.680 1.00 96.94 128 GLU A N 1
ATOM 1002 C CA . GLU A 1 128 ? -8.640 -0.013 -3.455 1.00 96.94 128 GLU A CA 1
ATOM 1003 C C . GLU A 1 128 ? -8.430 1.509 -3.447 1.00 96.94 128 GLU A C 1
ATOM 1005 O O . GLU A 1 128 ? -8.565 2.168 -4.481 1.00 96.94 128 GLU A O 1
ATOM 1010 N N . ALA A 1 129 ? -8.004 2.064 -2.312 1.00 97.44 129 ALA A N 1
ATOM 1011 C CA . ALA A 1 129 ? -7.727 3.480 -2.133 1.00 97.44 129 ALA A CA 1
ATOM 1012 C C . ALA A 1 129 ? -6.731 4.010 -3.169 1.00 97.44 129 ALA A C 1
ATOM 1014 O O . ALA A 1 129 ? -6.949 5.083 -3.732 1.00 97.44 129 ALA A O 1
ATOM 1015 N N . MET A 1 130 ? -5.666 3.262 -3.476 1.00 97.50 130 MET A N 1
ATOM 1016 C CA . MET A 1 130 ? -4.692 3.668 -4.495 1.00 97.50 130 MET A CA 1
ATOM 1017 C C . MET A 1 130 ? -5.326 3.775 -5.889 1.00 97.50 130 MET A C 1
ATOM 1019 O O . MET A 1 130 ? -5.069 4.742 -6.610 1.00 97.50 130 MET A O 1
ATOM 1023 N N . ALA A 1 131 ? -6.189 2.825 -6.260 1.00 97.31 131 ALA A N 1
ATOM 1024 C CA . ALA A 1 131 ? -6.897 2.856 -7.539 1.00 97.31 131 ALA A CA 1
ATOM 1025 C C . ALA A 1 131 ? -7.898 4.022 -7.608 1.00 97.31 131 ALA A C 1
ATOM 1027 O O . ALA A 1 131 ? -7.955 4.734 -8.615 1.00 97.31 131 ALA A O 1
ATOM 1028 N N . LEU A 1 132 ? -8.641 4.261 -6.524 1.00 98.00 132 LEU A N 1
ATOM 1029 C CA . LEU A 1 132 ? -9.594 5.366 -6.418 1.00 98.00 132 LEU A CA 1
ATOM 1030 C C . LEU A 1 132 ? -8.901 6.731 -6.485 1.00 98.00 132 LEU A C 1
ATOM 1032 O O . LEU A 1 132 ? -9.359 7.615 -7.209 1.00 98.00 132 LEU A O 1
ATOM 1036 N N . ILE A 1 133 ? -7.779 6.897 -5.779 1.00 97.62 133 ILE A N 1
ATOM 1037 C CA . ILE A 1 133 ? -6.967 8.118 -5.825 1.00 97.62 133 ILE A CA 1
ATOM 1038 C C . ILE A 1 133 ? -6.463 8.357 -7.244 1.00 97.62 133 ILE A C 1
ATOM 1040 O O . ILE A 1 133 ? -6.618 9.462 -7.758 1.00 97.62 133 ILE A O 1
ATOM 1044 N N . LEU A 1 134 ? -5.904 7.336 -7.899 1.00 96.31 134 LEU A N 1
ATOM 1045 C CA . LEU A 1 134 ? -5.414 7.464 -9.268 1.00 96.31 134 LEU A CA 1
ATOM 1046 C C . LEU A 1 134 ? -6.541 7.878 -10.228 1.00 96.31 134 LEU A C 1
ATOM 1048 O O . LEU A 1 134 ? -6.377 8.824 -10.998 1.00 96.31 134 LEU A O 1
ATOM 1052 N N . GLY A 1 135 ? -7.708 7.236 -10.135 1.00 96.56 135 GLY A N 1
ATOM 1053 C CA . GLY A 1 135 ? -8.888 7.610 -10.916 1.00 96.56 135 GLY A CA 1
ATOM 1054 C C . GLY A 1 135 ? -9.384 9.031 -10.621 1.00 96.56 135 GLY A C 1
ATOM 1055 O O . GLY A 1 135 ? -9.811 9.737 -11.535 1.00 96.56 135 GLY A O 1
ATOM 1056 N N . GLY A 1 136 ? -9.306 9.477 -9.367 1.00 96.12 136 GLY A N 1
ATOM 1057 C CA . GLY A 1 136 ? -9.619 10.851 -8.974 1.00 96.12 136 GLY A CA 1
ATOM 1058 C C . GLY A 1 136 ? -8.642 11.871 -9.560 1.00 96.12 136 GLY A C 1
ATOM 1059 O O . GLY A 1 136 ? -9.078 12.883 -10.103 1.00 96.12 136 GLY A O 1
ATOM 1060 N N . LEU A 1 137 ? -7.338 11.580 -9.534 1.00 94.38 137 LEU A N 1
ATOM 1061 C CA . LEU A 1 137 ? -6.310 12.424 -10.149 1.00 94.38 137 LEU A CA 1
ATOM 1062 C C . LEU A 1 137 ? -6.508 12.552 -11.664 1.00 94.38 137 LEU A C 1
ATOM 1064 O O . LEU A 1 137 ? -6.434 13.664 -12.180 1.00 94.38 137 LEU A O 1
ATOM 1068 N N . TYR A 1 138 ? -6.827 11.461 -12.369 1.00 94.44 138 TYR A N 1
ATOM 1069 C CA . TYR A 1 138 ? -7.137 11.526 -13.803 1.00 94.44 138 TYR A CA 1
ATOM 1070 C C . TYR A 1 138 ? -8.301 12.478 -14.097 1.00 94.44 138 TYR A C 1
ATOM 1072 O O . TYR A 1 138 ? -8.184 13.334 -14.966 1.00 94.44 138 TYR A O 1
ATOM 1080 N N . LYS A 1 139 ? -9.385 12.410 -13.313 1.00 94.12 139 LYS A N 1
ATOM 1081 C CA . LYS A 1 139 ? -10.538 13.315 -13.467 1.00 94.12 139 LYS A CA 1
ATOM 1082 C C . LYS A 1 139 ? -10.196 14.789 -13.238 1.00 94.12 139 LYS A C 1
ATOM 1084 O O . LYS A 1 139 ? -10.883 15.651 -13.773 1.00 94.12 139 LYS A O 1
ATOM 1089 N N . ILE A 1 140 ? -9.185 15.080 -12.419 1.00 90.00 140 ILE A N 1
ATOM 1090 C CA . ILE A 1 140 ? -8.737 16.453 -12.146 1.00 90.00 140 ILE A CA 1
ATOM 1091 C C . ILE A 1 140 ? -7.931 17.015 -13.325 1.00 90.00 140 ILE A C 1
ATOM 1093 O O . ILE A 1 140 ? -8.014 18.210 -13.598 1.00 90.00 140 ILE A O 1
ATOM 1097 N N . ILE A 1 141 ? -7.145 16.174 -14.002 1.00 85.62 141 ILE A N 1
ATOM 1098 C CA . ILE A 1 141 ? -6.216 16.600 -15.060 1.00 85.62 141 ILE A CA 1
ATOM 1099 C C . ILE A 1 141 ? -6.893 16.642 -16.442 1.00 85.62 141 ILE A C 1
ATOM 1101 O O . ILE A 1 141 ? -6.490 17.461 -17.268 1.00 85.62 141 ILE A O 1
ATOM 1105 N N . GLY A 1 142 ? -7.944 15.842 -16.663 1.00 63.50 142 GLY A N 1
ATOM 1106 C CA . GLY A 1 142 ? -8.668 15.742 -17.939 1.00 63.50 142 GLY A CA 1
ATOM 1107 C C . GLY A 1 142 ? -8.311 14.475 -18.694 1.00 63.50 142 GLY A C 1
ATOM 1108 O O . GLY A 1 142 ? -7.288 14.494 -19.412 1.00 63.50 142 GLY A O 1
#

Solvent-accessible surface area (backbone atoms only — not comparable to full-atom values): 8334 Å² total; per-residue (Å²): 108,70,68,63,51,48,62,71,70,57,66,98,69,78,75,44,82,33,77,56,36,70,58,57,54,50,54,51,53,54,48,22,74,78,39,61,93,43,33,68,62,53,60,67,46,59,88,32,60,41,49,69,35,52,49,4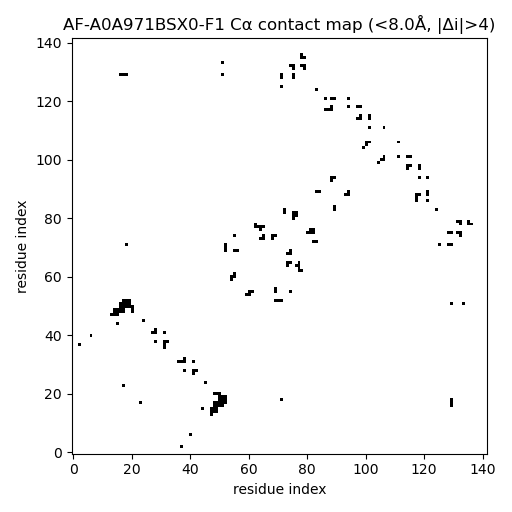4,71,70,59,76,48,83,50,82,80,24,72,94,42,58,46,67,80,32,41,32,32,58,59,66,69,50,70,67,77,92,50,95,42,73,47,72,69,58,44,51,51,53,50,47,40,68,74,72,48,95,71,54,70,69,60,42,52,52,51,51,50,40,49,50,54,38,56,49,47,62,55,50,40,54,55,50,39,52,56,35,52,48,68,73,76,109

Mean predicted aligned error: 3.29 Å

Nearest PDB structures (foldseek):
  5goe-assembly1_A  TM=6.602E-01  e=6.161E+00  Homo sapiens
  5gof-assembly1_A  TM=6.596E-01  e=8.521E+00  Homo sapiens

pLDDT: mean 95.25, std 3.51, range [63.5, 98.19]

Radius of gyration: 17.18 Å; Cα contacts (8 Å, |Δi|>4): 116; chains: 1; bounding box: 35×41×41 Å